Protein AF-A0A822B146-F1 (afdb_monomer_lite)

Foldseek 3Di:
DDDQLDDDDDDDPPPCQVVVLVVVLVQLVVCVVVVHQFRADPNRTPHGRANEFEAEPVVVLVVCVVVVPDAPLQCGQVDCPVVDGNDPDPVSSVVSSVSQQVVRYDYHYPDLVVDDDPVSSVSVLVRVVVSQLNRVQDPVRDTPCNPPVCVVVPSDDDPPDDDDDDD

Structure (mmCIF, N/CA/C/O backbone):
data_AF-A0A822B146-F1
#
_entry.id   AF-A0A822B146-F1
#
loop_
_atom_site.group_PDB
_atom_site.id
_atom_site.type_symbol
_atom_site.label_atom_id
_atom_site.label_alt_id
_atom_site.label_comp_id
_atom_site.label_asym_id
_atom_site.label_entity_id
_atom_site.label_seq_id
_atom_site.pdbx_PDB_ins_code
_atom_site.Cartn_x
_atom_site.Cartn_y
_atom_site.Cartn_z
_atom_site.occupancy
_atom_site.B_iso_or_equiv
_atom_site.auth_seq_id
_atom_site.auth_comp_id
_atom_site.auth_asym_id
_atom_site.auth_atom_id
_atom_site.pdbx_PDB_model_num
ATOM 1 N N . MET A 1 1 ? 9.778 -24.706 -5.297 1.00 32.53 1 MET A N 1
ATOM 2 C CA . MET A 1 1 ? 10.421 -23.502 -4.733 1.00 32.53 1 MET A CA 1
ATOM 3 C C . MET A 1 1 ? 9.304 -22.696 -4.103 1.00 32.53 1 MET A C 1
ATOM 5 O O . MET A 1 1 ? 8.501 -22.131 -4.834 1.00 32.53 1 MET A O 1
ATOM 9 N N . GLN A 1 2 ? 9.165 -22.801 -2.784 1.00 36.53 2 GLN A N 1
ATOM 10 C CA . GLN A 1 2 ? 8.138 -22.111 -2.006 1.00 36.53 2 GLN A CA 1
ATOM 11 C C . GLN A 1 2 ? 8.434 -20.613 -2.113 1.00 36.53 2 GLN A C 1
ATOM 13 O O . GLN A 1 2 ? 9.537 -20.176 -1.791 1.00 36.53 2 GLN A O 1
ATOM 18 N N . LYS A 1 3 ? 7.535 -19.870 -2.756 1.00 46.19 3 LYS A N 1
ATOM 19 C CA . LYS A 1 3 ? 7.697 -18.438 -2.995 1.00 46.19 3 LYS A CA 1
ATOM 20 C C . LYS A 1 3 ? 6.785 -17.765 -1.989 1.00 46.19 3 LYS A C 1
ATOM 22 O O . LYS A 1 3 ? 5.583 -17.721 -2.214 1.00 46.19 3 LYS A O 1
ATOM 27 N N . ASP A 1 4 ? 7.339 -17.333 -0.866 1.00 50.25 4 ASP A N 1
ATOM 28 C CA . ASP A 1 4 ? 6.552 -16.636 0.145 1.00 50.25 4 ASP A CA 1
ATOM 29 C C . ASP A 1 4 ? 6.028 -15.327 -0.467 1.00 50.25 4 ASP A C 1
ATOM 31 O O . ASP A 1 4 ? 6.764 -14.584 -1.124 1.00 50.25 4 ASP A O 1
ATOM 35 N N . PHE A 1 5 ? 4.725 -15.076 -0.333 1.00 67.75 5 PHE A N 1
ATOM 36 C CA . PHE A 1 5 ? 4.043 -13.929 -0.951 1.00 67.75 5 PHE A CA 1
ATOM 37 C C . PHE A 1 5 ? 4.009 -12.697 -0.030 1.00 67.75 5 PHE A C 1
ATOM 39 O O . PHE A 1 5 ? 3.306 -11.731 -0.320 1.00 67.75 5 PHE A O 1
ATOM 46 N N . TRP A 1 6 ? 4.760 -12.719 1.073 1.00 73.25 6 TRP A N 1
ATOM 47 C CA . TRP A 1 6 ? 4.716 -11.718 2.137 1.00 73.25 6 TRP A CA 1
ATOM 48 C C . TRP A 1 6 ? 6.072 -11.580 2.838 1.00 73.25 6 TRP A C 1
ATOM 50 O O . TRP A 1 6 ? 6.852 -12.525 2.922 1.00 73.25 6 TRP A O 1
ATOM 60 N N . LEU A 1 7 ? 6.342 -10.386 3.365 1.00 80.50 7 LEU A N 1
ATOM 61 C CA . LEU A 1 7 ? 7.544 -10.064 4.131 1.00 80.50 7 LEU A CA 1
ATOM 62 C C . LEU A 1 7 ? 7.150 -9.152 5.292 1.00 80.50 7 LEU A C 1
ATOM 64 O O . LEU A 1 7 ? 6.507 -8.126 5.078 1.00 80.50 7 LEU A O 1
ATOM 68 N N . VAL A 1 8 ? 7.573 -9.501 6.507 1.00 82.56 8 VAL A N 1
ATOM 69 C CA . VAL A 1 8 ? 7.398 -8.656 7.694 1.00 82.56 8 VAL A CA 1
ATOM 70 C C . VAL A 1 8 ? 8.750 -8.070 8.086 1.00 82.56 8 VAL A C 1
ATOM 72 O O . VAL A 1 8 ? 9.704 -8.805 8.334 1.00 82.56 8 VAL A O 1
ATOM 75 N N . VAL A 1 9 ? 8.832 -6.740 8.155 1.00 82.00 9 VAL A N 1
ATOM 76 C CA . VAL A 1 9 ? 10.045 -6.018 8.565 1.00 82.00 9 VAL A CA 1
ATOM 77 C C . VAL A 1 9 ? 9.853 -5.469 9.975 1.00 82.00 9 VAL A C 1
ATOM 79 O O . VAL A 1 9 ? 9.099 -4.521 10.191 1.00 82.00 9 VAL A O 1
ATOM 82 N N . LEU A 1 10 ? 10.560 -6.056 10.941 1.00 83.56 10 LEU A N 1
ATOM 83 C CA . LEU A 1 10 ? 10.560 -5.618 12.336 1.00 83.56 10 LEU A CA 1
ATOM 84 C C . LEU A 1 10 ? 11.837 -4.845 12.664 1.00 83.56 10 LEU A C 1
ATOM 86 O O . LEU A 1 10 ? 12.924 -5.160 12.188 1.00 83.56 10 LEU A O 1
ATOM 90 N N . GLY A 1 11 ? 11.712 -3.842 13.526 1.00 80.31 11 GLY A N 1
ATOM 91 C CA . GLY A 1 11 ? 12.852 -3.083 14.023 1.00 80.31 11 GLY A CA 1
ATOM 92 C C . GLY A 1 11 ? 12.433 -2.067 15.075 1.00 80.31 11 GLY A C 1
ATOM 93 O O . GLY A 1 11 ? 11.245 -1.763 15.214 1.00 80.31 11 GLY A O 1
ATOM 94 N N . TYR A 1 12 ? 13.401 -1.516 15.803 1.00 82.50 12 TYR A N 1
ATOM 95 C CA . TYR A 1 12 ? 13.152 -0.500 16.827 1.00 82.50 12 TYR A CA 1
ATOM 96 C C . TYR A 1 12 ? 12.480 0.762 16.249 1.00 82.50 12 TYR A C 1
ATOM 98 O O . TYR A 1 12 ? 12.602 1.042 15.048 1.00 82.50 12 TYR A O 1
ATOM 106 N N . PRO A 1 13 ? 11.753 1.551 17.061 1.00 81.94 13 PRO A N 1
ATOM 107 C CA . PRO A 1 13 ? 11.316 2.884 16.651 1.00 81.94 13 PRO A CA 1
ATOM 108 C C . PRO A 1 13 ? 12.489 3.684 16.062 1.00 81.94 13 PRO A C 1
ATOM 110 O O . PRO A 1 13 ? 13.613 3.574 16.545 1.00 81.94 13 PRO A O 1
ATOM 113 N N . HIS A 1 14 ? 12.239 4.457 15.003 1.00 81.56 14 HIS A N 1
ATOM 114 C CA . HIS A 1 14 ? 13.251 5.265 14.299 1.00 81.56 14 HIS A CA 1
ATOM 115 C C . HIS A 1 14 ? 14.405 4.502 13.614 1.00 81.56 14 HIS A C 1
ATOM 117 O O . HIS A 1 14 ? 15.327 5.134 13.110 1.00 81.56 14 HIS A O 1
ATOM 123 N N . CYS A 1 15 ? 14.355 3.170 13.483 1.00 88.62 15 CYS A N 1
ATOM 124 C CA . CYS A 1 15 ? 15.382 2.411 12.747 1.00 88.62 15 CYS A CA 1
ATOM 125 C C . CYS A 1 15 ? 15.285 2.529 11.209 1.00 88.62 15 CYS A C 1
ATOM 127 O O . CYS A 1 15 ? 15.948 1.787 10.490 1.00 88.62 15 CYS A O 1
ATOM 129 N N . GLY A 1 16 ? 14.425 3.417 10.697 1.00 89.50 16 GLY A N 1
ATOM 130 C CA . GLY A 1 16 ? 14.269 3.664 9.263 1.00 89.50 16 GLY A CA 1
ATOM 131 C C . GLY A 1 16 ? 13.293 2.741 8.524 1.00 89.50 16 GLY A C 1
ATOM 132 O O . GLY A 1 16 ? 13.395 2.657 7.308 1.00 89.50 16 GLY A O 1
ATOM 133 N N . LYS A 1 17 ? 12.336 2.080 9.200 1.00 92.12 17 LYS A N 1
ATOM 134 C CA . LYS A 1 17 ? 11.309 1.230 8.543 1.00 92.12 17 LYS A CA 1
ATOM 135 C C . LYS A 1 17 ? 10.526 1.983 7.463 1.00 92.12 17 LYS A C 1
ATOM 137 O O . LYS A 1 17 ? 10.514 1.554 6.316 1.00 92.12 17 LYS A O 1
ATOM 142 N N . THR A 1 18 ? 9.995 3.157 7.798 1.00 91.00 18 THR A N 1
ATOM 143 C CA . THR A 1 18 ? 9.312 4.040 6.841 1.00 91.00 18 THR A CA 1
ATOM 144 C C . THR A 1 18 ? 10.224 4.464 5.694 1.00 91.00 18 THR A C 1
ATOM 146 O O . THR A 1 18 ? 9.818 4.471 4.533 1.00 91.00 18 THR A O 1
ATOM 149 N N . THR A 1 19 ? 11.491 4.773 5.987 1.00 92.50 19 THR A N 1
ATOM 150 C CA . THR A 1 19 ? 12.485 5.103 4.955 1.00 92.50 19 THR A CA 1
ATOM 151 C C . THR A 1 19 ? 12.719 3.922 4.017 1.00 92.50 19 THR A C 1
ATOM 153 O O . THR A 1 19 ? 12.753 4.106 2.803 1.00 92.50 19 THR A O 1
ATOM 156 N N . TYR A 1 20 ? 12.827 2.710 4.560 1.00 92.50 20 TYR A N 1
ATOM 157 C CA . TYR A 1 20 ? 12.987 1.484 3.789 1.00 92.50 20 TYR A CA 1
ATOM 158 C C . TYR A 1 20 ? 11.756 1.184 2.929 1.00 92.50 20 TYR A C 1
ATOM 160 O O . TYR A 1 20 ? 11.907 0.910 1.743 1.00 92.50 20 TYR A O 1
ATOM 168 N N . ALA A 1 21 ? 10.544 1.308 3.477 1.00 92.25 21 ALA A N 1
ATOM 169 C CA . ALA A 1 21 ? 9.295 1.115 2.739 1.00 92.25 21 ALA A CA 1
ATOM 170 C C . ALA A 1 21 ? 9.186 2.075 1.540 1.00 92.25 21 ALA A C 1
ATOM 172 O O . ALA A 1 21 ? 8.859 1.662 0.423 1.00 92.25 21 ALA A O 1
ATOM 173 N N . ARG A 1 22 ? 9.541 3.350 1.738 1.00 91.88 22 ARG A N 1
ATOM 174 C CA . ARG A 1 22 ? 9.587 4.357 0.665 1.00 91.88 22 ARG A CA 1
ATOM 175 C C . ARG A 1 22 ? 10.661 4.061 -0.370 1.00 91.88 22 ARG A C 1
ATOM 177 O O . ARG A 1 22 ? 10.399 4.153 -1.565 1.00 91.88 22 ARG A O 1
ATOM 184 N N . TRP A 1 23 ? 11.859 3.696 0.076 1.00 94.12 23 TRP A N 1
ATOM 185 C CA . TRP A 1 23 ? 12.939 3.315 -0.825 1.00 94.12 23 TRP A CA 1
ATOM 186 C C . TRP A 1 23 ? 12.557 2.090 -1.665 1.00 94.12 23 TRP A C 1
ATOM 188 O O . TRP A 1 23 ? 12.717 2.117 -2.880 1.00 94.12 23 TRP A O 1
ATOM 198 N N . LEU A 1 24 ? 11.954 1.064 -1.060 1.00 92.69 24 LEU A N 1
ATOM 199 C CA . LEU A 1 24 ? 11.477 -0.122 -1.769 1.00 92.69 24 LEU A CA 1
ATOM 200 C C . LEU A 1 24 ? 10.405 0.235 -2.809 1.00 92.69 24 LEU A C 1
ATOM 202 O O . LEU A 1 24 ? 10.481 -0.210 -3.953 1.00 92.69 24 LEU A O 1
ATOM 206 N N . THR A 1 25 ? 9.451 1.093 -2.434 1.00 92.81 25 THR A N 1
ATOM 207 C CA . THR A 1 25 ? 8.438 1.642 -3.352 1.00 92.81 25 THR A CA 1
ATOM 208 C C . THR A 1 25 ? 9.106 2.324 -4.548 1.00 92.81 25 THR A C 1
ATOM 210 O O . THR A 1 25 ? 8.762 2.049 -5.696 1.00 92.81 25 THR A O 1
ATOM 213 N N . HIS A 1 26 ? 10.109 3.168 -4.292 1.00 93.25 26 HIS A N 1
ATOM 214 C CA . HIS A 1 26 ? 10.869 3.864 -5.327 1.00 93.25 26 HIS A CA 1
ATOM 215 C C . HIS A 1 26 ? 11.622 2.904 -6.260 1.00 93.25 26 HIS A C 1
ATOM 217 O O . HIS A 1 26 ? 11.573 3.082 -7.474 1.00 93.25 26 HIS A O 1
ATOM 223 N N . GLU A 1 27 ? 12.290 1.874 -5.735 1.00 94.25 27 GLU A N 1
ATOM 224 C CA . GLU A 1 27 ? 13.037 0.912 -6.558 1.00 94.25 27 GLU A CA 1
ATOM 225 C C . GLU A 1 27 ? 12.119 0.132 -7.512 1.00 94.25 27 GLU A C 1
ATOM 227 O O . GLU A 1 27 ? 12.447 -0.033 -8.690 1.00 94.25 27 GLU A O 1
ATOM 232 N N . PHE A 1 28 ? 10.940 -0.286 -7.039 1.00 93.81 28 PHE A N 1
ATOM 233 C CA . PHE A 1 28 ? 9.938 -0.937 -7.887 1.00 93.81 28 PHE A CA 1
ATOM 234 C C . PHE A 1 28 ? 9.358 0.028 -8.926 1.00 93.81 28 PHE A C 1
ATOM 236 O O . PHE A 1 28 ? 9.263 -0.328 -10.100 1.00 93.81 28 PHE A O 1
ATOM 243 N N . ALA A 1 29 ? 9.033 1.263 -8.532 1.00 92.88 29 ALA A N 1
ATOM 244 C CA . ALA A 1 29 ? 8.521 2.273 -9.455 1.00 92.88 29 ALA A CA 1
ATOM 245 C C . ALA A 1 29 ? 9.544 2.604 -10.554 1.00 92.88 29 ALA A C 1
ATOM 247 O O . ALA A 1 29 ? 9.200 2.650 -11.735 1.00 92.88 29 ALA A O 1
ATOM 248 N N . ARG A 1 30 ? 10.825 2.750 -10.193 1.00 94.19 30 ARG A N 1
ATOM 249 C CA . ARG A 1 30 ? 11.913 2.976 -11.153 1.00 94.19 30 ARG A CA 1
ATOM 250 C C . ARG A 1 30 ? 12.052 1.809 -12.128 1.00 94.19 30 ARG A C 1
ATOM 252 O O . ARG A 1 30 ? 12.179 2.034 -13.325 1.00 94.19 30 ARG A O 1
ATOM 259 N N . ALA A 1 31 ? 11.965 0.569 -11.646 1.00 94.12 31 ALA A N 1
ATOM 260 C CA . ALA A 1 31 ? 12.030 -0.607 -12.512 1.00 94.12 31 ALA A CA 1
ATOM 261 C C . ALA A 1 31 ? 10.881 -0.661 -13.541 1.00 94.12 31 ALA A C 1
ATOM 263 O O . ALA A 1 31 ? 11.109 -1.094 -14.672 1.00 94.12 31 ALA A O 1
ATOM 264 N N . ILE A 1 32 ? 9.679 -0.191 -13.176 1.00 93.06 32 ILE A N 1
ATOM 265 C CA . ILE A 1 32 ? 8.546 -0.036 -14.107 1.00 93.06 32 ILE A CA 1
ATOM 266 C C . ILE A 1 32 ? 8.875 0.998 -15.183 1.00 93.06 32 ILE A C 1
ATOM 268 O O . ILE A 1 32 ? 8.732 0.706 -16.369 1.00 93.06 32 ILE A O 1
ATOM 272 N N . LEU A 1 33 ? 9.338 2.186 -14.781 1.00 93.62 33 LEU A N 1
ATOM 273 C CA . LEU A 1 33 ? 9.680 3.272 -15.709 1.00 93.62 33 LEU A CA 1
ATOM 274 C C . LEU A 1 33 ? 10.802 2.868 -16.678 1.00 93.62 33 LEU A C 1
ATOM 276 O O . LEU A 1 33 ? 10.755 3.197 -17.862 1.00 93.62 33 LEU A O 1
ATOM 280 N N . ASP A 1 34 ? 11.756 2.070 -16.199 1.00 95.25 34 ASP A N 1
ATOM 281 C CA . ASP A 1 34 ? 12.853 1.511 -16.992 1.00 95.25 34 ASP A CA 1
ATOM 282 C C . ASP A 1 34 ? 12.429 0.312 -17.872 1.00 95.25 34 ASP A C 1
ATOM 284 O O . ASP A 1 34 ? 13.275 -0.293 -18.534 1.00 95.25 34 ASP A O 1
ATOM 288 N N . ASN A 1 35 ? 11.142 -0.066 -17.884 1.00 92.75 35 ASN A N 1
ATOM 289 C CA . ASN A 1 35 ? 10.598 -1.228 -18.602 1.00 92.75 35 ASN A CA 1
ATOM 290 C C . ASN A 1 35 ? 11.335 -2.546 -18.292 1.00 92.75 35 ASN A C 1
ATOM 292 O O . ASN A 1 35 ? 11.541 -3.404 -19.159 1.00 92.75 35 ASN A O 1
ATOM 296 N N . LYS A 1 36 ? 11.761 -2.721 -17.038 1.00 92.31 36 LYS A N 1
ATOM 297 C CA . LYS A 1 36 ? 12.453 -3.932 -16.587 1.00 92.31 36 LYS A CA 1
ATOM 298 C C . LYS A 1 36 ? 11.440 -5.061 -16.389 1.00 92.31 36 LYS A C 1
ATOM 300 O O . LYS A 1 36 ? 10.301 -4.835 -15.995 1.00 92.31 36 LYS A O 1
ATOM 305 N N . LYS A 1 37 ? 11.868 -6.306 -16.618 1.00 89.56 37 LYS A N 1
ATOM 306 C CA . LYS A 1 37 ? 11.058 -7.494 -16.278 1.00 89.56 37 LYS A CA 1
ATOM 307 C C . LYS A 1 37 ? 11.168 -7.862 -14.798 1.00 89.56 37 LYS A C 1
ATOM 309 O O . LYS A 1 37 ? 10.166 -8.221 -14.185 1.00 89.56 37 LYS A O 1
ATOM 314 N N . ASN A 1 38 ? 12.371 -7.726 -14.242 1.00 89.50 38 ASN A N 1
ATOM 315 C CA . ASN A 1 38 ? 12.684 -8.034 -12.850 1.00 89.50 38 ASN A CA 1
ATOM 316 C C . ASN A 1 38 ? 13.280 -6.810 -12.154 1.00 89.50 38 ASN A C 1
ATOM 318 O O . ASN A 1 38 ? 13.956 -5.990 -12.784 1.00 89.50 38 ASN A O 1
ATOM 322 N N . VAL A 1 39 ? 13.058 -6.721 -10.848 1.00 89.38 39 VAL A N 1
ATOM 323 C CA . VAL A 1 39 ? 13.716 -5.749 -9.978 1.00 89.38 39 VAL A CA 1
ATOM 324 C C . VAL A 1 39 ? 15.029 -6.365 -9.497 1.00 89.38 39 VAL A C 1
ATOM 326 O O . VAL A 1 39 ? 15.049 -7.474 -8.968 1.00 89.38 39 VAL A O 1
ATOM 329 N N . VAL A 1 40 ? 16.138 -5.648 -9.684 1.00 89.88 40 VAL A N 1
ATOM 330 C CA . VAL A 1 40 ? 17.464 -6.067 -9.211 1.00 89.88 40 VAL A CA 1
ATOM 331 C C . VAL A 1 40 ? 17.984 -5.014 -8.245 1.00 89.88 40 VAL A C 1
ATOM 333 O O . VAL A 1 40 ? 18.191 -3.866 -8.634 1.00 89.88 40 VAL A O 1
ATOM 336 N N . ILE A 1 41 ? 18.211 -5.414 -6.998 1.00 87.19 41 ILE A N 1
ATOM 337 C CA . ILE A 1 41 ? 18.652 -4.543 -5.907 1.00 87.19 41 ILE A CA 1
ATOM 338 C C . ILE A 1 41 ? 20.036 -5.005 -5.464 1.00 87.19 41 ILE A C 1
ATOM 340 O O . ILE A 1 41 ? 20.207 -6.147 -5.052 1.00 87.19 41 ILE A O 1
ATOM 344 N N . HIS A 1 42 ? 21.042 -4.133 -5.572 1.00 87.44 42 HIS A N 1
ATOM 345 C CA . HIS A 1 42 ? 22.437 -4.445 -5.214 1.00 87.44 42 HIS A CA 1
ATOM 346 C C . HIS A 1 42 ? 22.964 -5.769 -5.814 1.00 87.44 42 HIS A C 1
ATOM 348 O O . HIS A 1 42 ? 23.715 -6.500 -5.175 1.00 87.44 42 HIS A O 1
ATOM 354 N N . GLY A 1 43 ? 22.566 -6.084 -7.053 1.00 87.19 43 GLY A N 1
ATOM 355 C CA . GLY A 1 43 ? 22.969 -7.310 -7.756 1.00 87.19 43 GLY A CA 1
ATOM 356 C C . GLY A 1 43 ? 22.133 -8.553 -7.428 1.00 87.19 43 GLY A C 1
ATOM 357 O O . GLY A 1 43 ? 22.376 -9.604 -8.014 1.00 87.19 43 GLY A O 1
ATOM 358 N N . VAL A 1 44 ? 21.136 -8.439 -6.548 1.00 87.56 44 VAL A N 1
ATOM 359 C CA . VAL A 1 44 ? 20.206 -9.519 -6.195 1.00 87.56 44 VAL A CA 1
ATOM 360 C C . VAL A 1 44 ? 18.897 -9.343 -6.963 1.00 87.56 44 VAL A C 1
ATOM 362 O O . VAL A 1 44 ? 18.280 -8.280 -6.896 1.00 87.56 44 VAL A O 1
ATOM 365 N N . ASP A 1 45 ? 18.466 -10.375 -7.692 1.00 87.62 45 ASP A N 1
ATOM 366 C CA . ASP A 1 45 ? 17.141 -10.422 -8.323 1.00 87.62 45 ASP A CA 1
ATOM 367 C C . ASP A 1 45 ? 16.074 -10.655 -7.244 1.00 87.62 45 ASP A C 1
ATOM 369 O O . ASP A 1 45 ? 16.041 -11.714 -6.613 1.00 87.62 45 ASP A O 1
ATOM 373 N N . VAL A 1 46 ? 15.223 -9.653 -7.015 1.00 84.81 46 VAL A N 1
ATOM 374 C CA . VAL A 1 46 ? 14.141 -9.715 -6.017 1.00 84.81 46 VAL A CA 1
ATOM 375 C C . VAL A 1 46 ? 12.802 -10.139 -6.632 1.00 84.81 46 VAL A C 1
ATOM 377 O O . VAL A 1 46 ? 11.789 -10.211 -5.938 1.00 84.81 46 VAL A O 1
ATOM 380 N N . GLY A 1 47 ? 12.790 -10.473 -7.925 1.00 84.50 47 GLY A N 1
ATOM 381 C CA . GLY A 1 47 ? 11.649 -11.023 -8.643 1.00 84.50 47 GLY A CA 1
ATOM 382 C C . GLY A 1 47 ? 11.034 -10.074 -9.668 1.00 84.50 47 GLY A C 1
ATOM 383 O O . GLY A 1 47 ? 11.585 -9.031 -10.022 1.00 84.50 47 GLY A O 1
ATOM 384 N N . TYR A 1 48 ? 9.865 -10.471 -10.174 1.00 88.44 48 TYR A N 1
ATOM 385 C CA . TYR A 1 48 ? 9.140 -9.726 -11.200 1.00 88.44 48 TYR A CA 1
ATOM 386 C C . TYR A 1 48 ? 8.730 -8.338 -10.719 1.00 88.44 48 TYR A C 1
ATOM 388 O O . TYR A 1 48 ? 8.317 -8.155 -9.571 1.00 88.44 48 TYR A O 1
ATOM 396 N N . VAL A 1 49 ? 8.782 -7.379 -11.640 1.00 90.12 49 VAL A N 1
ATOM 397 C CA . VAL A 1 49 ? 8.267 -6.033 -11.406 1.00 90.12 49 VAL A CA 1
ATOM 398 C C . VAL A 1 49 ? 6.761 -6.090 -11.132 1.00 90.12 49 VAL A C 1
ATOM 400 O O . VAL A 1 49 ? 5.996 -6.700 -11.880 1.00 90.12 49 VAL A O 1
ATOM 403 N N . ARG A 1 50 ? 6.347 -5.435 -10.048 1.00 91.12 50 ARG A N 1
ATOM 404 C CA . ARG A 1 50 ? 4.955 -5.254 -9.618 1.00 91.12 50 ARG A CA 1
ATOM 405 C C . ARG A 1 50 ? 4.716 -3.777 -9.331 1.00 91.12 50 ARG A C 1
ATOM 407 O O . ARG A 1 50 ? 5.643 -3.097 -8.900 1.00 91.12 50 ARG A O 1
ATOM 414 N N . VAL A 1 51 ? 3.495 -3.291 -9.537 1.00 91.94 51 VAL A N 1
ATOM 415 C CA . VAL A 1 51 ? 3.118 -1.908 -9.205 1.00 91.94 51 VAL A CA 1
ATOM 416 C C . VAL A 1 51 ? 3.160 -1.737 -7.685 1.00 91.94 51 VAL A C 1
ATOM 418 O O . VAL A 1 51 ? 2.383 -2.404 -7.001 1.00 91.94 51 VAL A O 1
ATOM 421 N N . PRO A 1 52 ? 4.068 -0.914 -7.130 1.00 92.12 52 PRO A N 1
ATOM 422 C CA . PRO A 1 52 ? 4.167 -0.758 -5.689 1.00 92.12 52 PRO A CA 1
ATOM 423 C C . PRO A 1 52 ? 3.067 0.181 -5.180 1.00 92.12 52 PRO A C 1
ATOM 425 O O . PRO A 1 52 ? 2.868 1.266 -5.722 1.00 92.12 52 PRO A O 1
ATOM 428 N N . ILE A 1 53 ? 2.368 -0.233 -4.125 1.00 91.31 53 ILE A N 1
ATOM 429 C CA . ILE A 1 53 ? 1.327 0.550 -3.457 1.00 91.31 53 ILE A CA 1
ATOM 430 C C . ILE A 1 53 ? 1.690 0.637 -1.975 1.00 91.31 53 ILE A C 1
ATOM 432 O O . ILE A 1 53 ? 1.662 -0.368 -1.262 1.00 91.31 53 ILE A O 1
ATOM 436 N N . LEU A 1 54 ? 2.059 1.838 -1.526 1.00 91.50 54 LEU A N 1
ATOM 437 C CA . LEU A 1 54 ? 2.445 2.109 -0.143 1.00 91.50 54 LEU A CA 1
ATOM 438 C C . LEU A 1 54 ? 1.238 2.599 0.666 1.00 91.50 54 LEU A C 1
ATOM 440 O O . LEU A 1 54 ? 0.716 3.689 0.441 1.00 91.50 54 LEU A O 1
ATOM 444 N N . ILE A 1 55 ? 0.830 1.801 1.646 1.00 91.62 55 ILE A N 1
ATOM 445 C CA . ILE A 1 55 ? -0.252 2.082 2.585 1.00 91.62 55 ILE A CA 1
ATOM 446 C C . ILE A 1 55 ? 0.364 2.583 3.893 1.00 91.62 55 ILE A C 1
ATOM 448 O O . ILE A 1 55 ? 1.044 1.834 4.593 1.00 91.62 55 ILE A O 1
ATOM 452 N N . CYS A 1 56 ? 0.088 3.839 4.243 1.00 90.88 56 CYS A N 1
ATOM 453 C CA . CYS A 1 56 ? 0.327 4.350 5.589 1.00 90.88 56 CYS A CA 1
ATOM 454 C C . CYS A 1 56 ? -0.838 3.967 6.492 1.00 90.88 56 CYS A C 1
ATOM 456 O O . CYS A 1 56 ? -1.975 4.362 6.222 1.00 90.88 56 CYS A O 1
ATOM 458 N N . VAL A 1 57 ? -0.563 3.245 7.575 1.00 90.94 57 VAL A N 1
ATOM 459 C CA . VAL A 1 57 ? -1.600 2.853 8.535 1.00 90.94 57 VAL A CA 1
ATOM 460 C C . VAL A 1 57 ? -2.240 4.073 9.198 1.00 90.94 57 VAL A C 1
ATOM 462 O O . VAL A 1 57 ? -3.453 4.078 9.363 1.00 90.94 57 VAL A O 1
ATOM 465 N N . GLY A 1 58 ? -1.476 5.131 9.489 1.00 89.44 58 GLY A N 1
ATOM 466 C CA . GLY A 1 58 ? -2.023 6.372 10.051 1.00 89.44 58 GLY A CA 1
ATOM 467 C C . GLY A 1 58 ? -3.101 7.002 9.158 1.00 89.44 58 GLY A C 1
ATOM 468 O O . GLY A 1 58 ? -4.231 7.205 9.602 1.00 89.44 58 GLY A O 1
ATOM 469 N N . GLU A 1 59 ? -2.804 7.231 7.873 1.00 89.62 59 GLU A N 1
ATOM 470 C CA . GLU A 1 59 ? -3.796 7.779 6.928 1.00 89.62 59 GLU A CA 1
ATOM 471 C C . GLU A 1 59 ? -4.988 6.831 6.736 1.00 89.62 59 GLU A C 1
ATOM 473 O O . GLU A 1 59 ? -6.140 7.266 6.741 1.00 89.62 59 GLU A O 1
ATOM 478 N N . PHE A 1 60 ? -4.720 5.526 6.630 1.00 92.06 60 PHE A N 1
ATOM 479 C CA . PHE A 1 60 ? -5.769 4.520 6.510 1.00 92.06 60 PHE A CA 1
ATOM 480 C C . PHE A 1 60 ? -6.721 4.550 7.709 1.00 92.06 60 PHE A C 1
ATOM 482 O O . PHE A 1 60 ? -7.934 4.499 7.524 1.00 92.06 60 PHE A O 1
ATOM 489 N N . THR A 1 61 ? -6.202 4.681 8.932 1.00 92.12 61 THR A N 1
ATOM 490 C CA . THR A 1 61 ? -7.045 4.756 10.129 1.00 92.12 61 THR A CA 1
ATOM 491 C C . THR A 1 61 ? -7.927 5.998 10.159 1.00 92.12 61 THR A C 1
ATOM 493 O O . THR A 1 61 ? -9.092 5.896 10.540 1.00 92.12 61 THR A O 1
ATOM 496 N N . GLU A 1 62 ? -7.425 7.153 9.715 1.00 90.75 62 GLU A N 1
ATOM 497 C CA . GLU A 1 62 ? -8.234 8.372 9.613 1.00 90.75 62 GLU A CA 1
ATOM 498 C C . GLU A 1 62 ? -9.335 8.240 8.557 1.00 90.75 62 GLU A C 1
ATOM 500 O O . GLU A 1 62 ? -10.485 8.613 8.800 1.00 90.75 62 GLU A O 1
ATOM 505 N N . TRP A 1 63 ? -9.020 7.637 7.410 1.00 91.75 63 TRP A N 1
ATOM 506 C CA . TRP A 1 63 ? -10.014 7.332 6.386 1.00 91.75 63 TRP A CA 1
ATOM 507 C C . TRP A 1 63 ? -11.059 6.320 6.879 1.00 91.75 63 TRP A C 1
ATOM 509 O O . TRP A 1 63 ? -12.255 6.498 6.638 1.00 91.75 63 TRP A O 1
ATOM 519 N N . LEU A 1 64 ? -10.637 5.293 7.622 1.00 92.56 64 LEU A N 1
ATOM 520 C CA . LEU A 1 64 ? -11.509 4.245 8.153 1.00 92.56 64 LEU A CA 1
ATOM 521 C C . LEU A 1 64 ? -12.501 4.790 9.189 1.00 92.56 64 LEU A C 1
ATOM 523 O O . LEU A 1 64 ? -13.655 4.371 9.195 1.00 92.56 64 LEU A O 1
ATOM 527 N N . LYS A 1 65 ? -12.105 5.776 10.009 1.00 91.25 65 LYS A N 1
ATOM 528 C CA . LYS A 1 65 ? -13.023 6.472 10.935 1.00 91.25 65 LYS A CA 1
ATOM 529 C C . LYS A 1 65 ? -14.221 7.093 10.207 1.00 91.25 65 LYS A C 1
ATOM 531 O O . LYS A 1 65 ? -15.316 7.139 10.760 1.00 91.25 65 LYS A O 1
ATOM 536 N N . GLN A 1 66 ? -14.024 7.553 8.972 1.00 92.38 66 GLN A N 1
ATOM 537 C CA . GLN A 1 66 ? -15.081 8.123 8.128 1.00 92.38 66 GLN A CA 1
ATOM 538 C C . GLN A 1 66 ? -15.818 7.055 7.302 1.00 92.38 66 GLN A C 1
ATOM 540 O O . GLN A 1 66 ? -16.925 7.300 6.829 1.00 92.38 66 GLN A O 1
ATOM 545 N N . ASN A 1 67 ? -15.224 5.869 7.150 1.00 92.81 67 ASN A N 1
ATOM 546 C CA . ASN A 1 67 ? -15.693 4.785 6.290 1.00 92.81 67 ASN A CA 1
ATOM 547 C C . ASN A 1 67 ? -15.687 3.426 7.028 1.00 92.81 67 ASN A C 1
ATOM 549 O O . ASN A 1 67 ? -15.045 2.480 6.570 1.00 92.81 67 ASN A O 1
ATOM 553 N N . PRO A 1 68 ? -16.403 3.284 8.159 1.00 90.81 68 PRO A N 1
ATOM 554 C CA . PRO A 1 68 ? -16.210 2.173 9.100 1.00 90.81 68 PRO A CA 1
ATOM 555 C C . PRO A 1 68 ? -16.587 0.788 8.555 1.00 90.81 68 PRO A C 1
ATOM 557 O O . PRO A 1 68 ? -16.218 -0.224 9.143 1.00 90.81 68 PRO A O 1
ATOM 560 N N . THR A 1 69 ? -17.336 0.717 7.451 1.00 91.50 69 THR A N 1
ATOM 561 C CA . THR A 1 69 ? -17.757 -0.548 6.825 1.00 91.50 69 THR A CA 1
ATOM 562 C C . THR A 1 69 ? -16.864 -0.980 5.662 1.00 91.50 69 THR A C 1
ATOM 564 O O . THR A 1 69 ? -17.097 -2.042 5.085 1.00 91.50 69 THR A O 1
ATOM 567 N N . MET A 1 70 ? -15.886 -0.159 5.272 1.00 92.75 70 MET A N 1
ATOM 568 C CA . MET A 1 70 ? -15.050 -0.419 4.101 1.00 92.75 70 MET A CA 1
ATOM 569 C C . MET A 1 70 ? -13.892 -1.375 4.406 1.00 92.75 70 MET A C 1
ATOM 571 O O . MET A 1 70 ? -13.471 -1.531 5.552 1.00 92.75 70 MET A O 1
ATOM 575 N N . GLN A 1 71 ? -13.374 -2.028 3.363 1.00 92.88 71 GLN A N 1
ATOM 576 C CA . GLN A 1 71 ? -12.226 -2.931 3.452 1.00 92.88 71 GLN A CA 1
ATOM 577 C C . GLN A 1 71 ? -10.917 -2.217 3.074 1.00 92.88 71 GLN A C 1
ATOM 579 O O . GLN A 1 71 ? -10.924 -1.141 2.478 1.00 92.88 71 GLN A O 1
ATOM 584 N N . LEU A 1 72 ? -9.765 -2.841 3.355 1.00 92.00 72 LEU A N 1
ATOM 585 C CA . LEU A 1 72 ? -8.454 -2.282 2.984 1.00 92.00 72 LEU A CA 1
ATOM 586 C C . LEU A 1 72 ? -8.315 -2.062 1.464 1.00 92.00 72 LEU A C 1
ATOM 588 O O . LEU A 1 72 ? -7.724 -1.076 1.033 1.00 92.00 72 LEU A O 1
ATOM 592 N N . ILE A 1 73 ? -8.893 -2.951 0.647 1.00 91.56 73 ILE A N 1
ATOM 593 C CA . ILE A 1 73 ? -8.887 -2.832 -0.822 1.00 91.56 73 ILE A CA 1
ATOM 594 C C . ILE A 1 73 ? -9.630 -1.574 -1.309 1.00 91.56 73 ILE A C 1
ATOM 596 O O . ILE A 1 73 ? -9.310 -1.034 -2.366 1.00 91.56 73 ILE A O 1
ATOM 600 N N . ASP A 1 74 ? -10.609 -1.087 -0.544 1.00 91.31 74 ASP A N 1
ATOM 601 C CA . ASP A 1 74 ? -11.388 0.108 -0.881 1.00 91.31 74 ASP A CA 1
ATOM 602 C C . ASP A 1 74 ? -10.626 1.400 -0.587 1.00 91.31 74 ASP A C 1
ATOM 604 O O . ASP A 1 74 ? -10.936 2.435 -1.167 1.00 91.31 74 ASP A O 1
ATOM 608 N N . TYR A 1 75 ? -9.604 1.333 0.267 1.00 91.06 75 TYR A N 1
ATOM 609 C CA . TYR A 1 75 ? -8.722 2.460 0.545 1.00 91.06 75 TYR A CA 1
ATOM 610 C C . TYR A 1 75 ? -7.705 2.716 -0.580 1.00 91.06 75 TYR A C 1
ATOM 612 O O . TYR A 1 75 ? -7.184 3.827 -0.703 1.00 91.06 75 TYR A O 1
ATOM 620 N N . LEU A 1 76 ? -7.400 1.714 -1.413 1.00 89.06 76 LEU A N 1
ATOM 621 C CA . LEU A 1 76 ? -6.357 1.845 -2.433 1.00 89.06 76 LEU A CA 1
ATOM 622 C C . LEU A 1 76 ? -6.660 3.000 -3.385 1.00 89.06 76 LEU A C 1
ATOM 624 O O . LEU A 1 76 ? -7.723 3.041 -3.987 1.00 89.06 76 LEU A O 1
ATOM 628 N N . GLY A 1 77 ? -5.710 3.920 -3.541 1.00 82.31 77 GLY A N 1
ATOM 629 C CA . GLY A 1 77 ? -5.866 5.116 -4.379 1.00 82.31 77 GLY A CA 1
ATOM 630 C C . GLY A 1 77 ? -6.220 6.393 -3.609 1.00 82.31 77 GLY A C 1
ATOM 631 O O . GLY A 1 77 ? -6.015 7.483 -4.139 1.00 82.31 77 GLY A O 1
ATOM 632 N N . HIS A 1 78 ? -6.659 6.280 -2.349 1.00 82.88 78 HIS A N 1
ATOM 633 C CA . HIS A 1 78 ? -6.950 7.424 -1.470 1.00 82.88 78 HIS A CA 1
ATOM 634 C C . HIS A 1 78 ? -5.719 7.977 -0.729 1.00 82.88 78 HIS A C 1
ATOM 636 O O . HIS A 1 78 ? -5.852 8.903 0.065 1.00 82.88 78 HIS A O 1
ATOM 642 N N . HIS A 1 79 ? -4.529 7.429 -0.986 1.00 80.38 79 HIS A N 1
ATOM 643 C CA . HIS A 1 79 ? -3.268 7.831 -0.354 1.00 80.38 79 HIS A CA 1
ATOM 644 C C . HIS A 1 79 ? -2.972 9.312 -0.573 1.00 80.38 79 HIS A C 1
ATOM 646 O O . HIS A 1 79 ? -2.920 9.747 -1.717 1.00 80.38 79 HIS A O 1
ATOM 652 N N . THR A 1 80 ? -2.682 10.065 0.486 1.00 71.38 80 THR A N 1
ATOM 653 C CA . THR A 1 80 ? -2.372 11.504 0.376 1.00 71.38 80 THR A CA 1
ATOM 654 C C . THR A 1 80 ? -0.912 11.840 0.655 1.00 71.38 80 THR A C 1
ATOM 656 O O . THR A 1 80 ? -0.500 12.989 0.495 1.00 71.38 80 THR A O 1
ATOM 659 N N . TRP A 1 81 ? -0.089 10.846 1.000 1.00 68.94 81 TRP A N 1
ATOM 660 C CA . TRP A 1 81 ? 1.282 11.082 1.460 1.00 68.94 81 TRP A CA 1
ATOM 661 C C . TRP A 1 81 ? 2.230 11.708 0.413 1.00 68.94 81 TRP A C 1
ATOM 663 O O . TRP A 1 81 ? 3.305 12.197 0.758 1.00 68.94 81 TRP A O 1
ATOM 673 N N . LEU A 1 82 ? 1.865 11.733 -0.871 1.00 63.19 82 LEU A N 1
ATOM 674 C CA . LEU A 1 82 ? 2.643 12.412 -1.919 1.00 63.19 82 LEU A CA 1
ATOM 675 C C . LEU A 1 82 ? 2.065 13.784 -2.310 1.00 63.19 82 LEU A C 1
ATOM 677 O O . LEU A 1 82 ? 2.420 14.307 -3.360 1.00 63.19 82 LEU A O 1
ATOM 681 N N . ASN A 1 83 ? 1.207 14.377 -1.470 1.00 64.50 83 ASN A N 1
ATOM 682 C CA . ASN A 1 83 ? 0.442 15.615 -1.709 1.00 64.50 83 ASN A CA 1
ATOM 683 C C . ASN A 1 83 ? -0.604 15.539 -2.833 1.00 64.50 83 ASN A C 1
ATOM 685 O O . ASN A 1 83 ? -1.397 16.466 -2.981 1.00 64.50 83 ASN A O 1
ATOM 689 N N . GLU A 1 84 ? -0.651 14.437 -3.579 1.00 64.25 84 GLU A N 1
ATOM 690 C CA . GLU A 1 84 ? -1.691 14.133 -4.555 1.00 64.25 84 GLU A CA 1
ATOM 691 C C . GLU A 1 84 ? -2.180 12.693 -4.356 1.00 64.25 84 GLU A C 1
ATOM 693 O O . GLU A 1 84 ? -1.369 11.806 -4.053 1.00 64.25 84 GLU A O 1
ATOM 698 N N . PRO A 1 85 ? -3.493 12.443 -4.514 1.00 67.56 85 PRO A N 1
ATOM 699 C CA . PRO A 1 85 ? -4.013 11.090 -4.533 1.00 67.56 85 PRO A CA 1
ATOM 700 C C . PRO A 1 85 ? -3.419 10.312 -5.705 1.00 67.56 85 PRO A C 1
ATOM 702 O O . PRO A 1 85 ? -3.268 10.834 -6.808 1.00 67.56 85 PRO A O 1
ATOM 705 N N . TYR A 1 86 ? -3.119 9.033 -5.475 1.00 68.94 86 TYR A N 1
ATOM 706 C CA . TYR A 1 86 ? -2.623 8.133 -6.527 1.00 68.94 86 TYR A CA 1
ATOM 707 C C . TYR A 1 86 ? -3.621 8.023 -7.685 1.00 68.94 86 TYR A C 1
ATOM 709 O O . TYR A 1 86 ? -3.238 7.783 -8.829 1.00 68.94 86 TYR A O 1
ATOM 717 N N . CYS A 1 87 ? -4.907 8.178 -7.370 1.00 71.81 87 CYS A N 1
ATOM 718 C CA . CYS A 1 87 ? -6.012 8.079 -8.301 1.00 71.81 87 CYS A CA 1
ATOM 719 C C . CYS A 1 87 ? -6.812 9.378 -8.300 1.00 71.81 87 CYS A C 1
ATOM 721 O O . CYS A 1 87 ? -7.245 9.863 -7.257 1.00 71.81 87 CYS A O 1
ATOM 723 N N . SER A 1 88 ? -7.046 9.923 -9.490 1.00 69.62 88 SER A N 1
ATOM 724 C CA . SER A 1 88 ? -7.795 11.174 -9.666 1.00 69.62 88 SER A CA 1
ATOM 725 C C . SER A 1 88 ? -9.273 10.932 -9.979 1.00 69.62 88 SER A C 1
ATOM 727 O O . SER A 1 88 ? -10.107 11.824 -9.836 1.00 69.62 88 SER A O 1
ATOM 729 N N . ASN A 1 89 ? -9.609 9.722 -10.434 1.00 75.19 89 ASN A N 1
ATOM 730 C CA . ASN A 1 89 ? -10.936 9.368 -10.918 1.00 75.19 89 ASN A CA 1
ATOM 731 C C . ASN A 1 89 ? -11.268 7.894 -10.623 1.00 75.19 89 ASN A C 1
ATOM 733 O O . ASN A 1 89 ? -10.373 7.075 -10.433 1.00 75.19 89 ASN A O 1
ATOM 737 N N . ALA A 1 90 ? -12.559 7.543 -10.655 1.00 74.12 90 ALA A N 1
ATOM 738 C CA . ALA A 1 90 ? -13.075 6.195 -10.373 1.00 74.12 90 ALA A CA 1
ATOM 739 C C . ALA A 1 90 ? -12.453 5.065 -11.224 1.00 74.12 90 ALA A C 1
ATOM 741 O O . ALA A 1 90 ? -12.379 3.923 -10.771 1.00 74.12 90 ALA A O 1
ATOM 742 N N . LYS A 1 91 ? -12.004 5.361 -12.450 1.00 77.94 91 LYS A N 1
ATOM 743 C CA . LYS A 1 91 ? -11.378 4.372 -13.338 1.00 77.94 91 LYS A CA 1
ATOM 744 C C . LYS A 1 91 ? -9.991 3.974 -12.830 1.00 77.94 91 LYS A C 1
ATOM 746 O O . LYS A 1 91 ? -9.664 2.790 -12.860 1.00 77.94 91 LYS A O 1
ATOM 751 N N . ASP A 1 92 ? -9.221 4.934 -12.324 1.00 80.06 92 ASP A N 1
ATOM 752 C CA . ASP A 1 92 ? -7.896 4.688 -11.745 1.00 80.06 92 ASP A CA 1
ATOM 753 C C . ASP A 1 92 ? -8.004 3.746 -10.524 1.00 80.06 92 ASP A C 1
ATOM 755 O O . ASP A 1 92 ? -7.231 2.795 -10.403 1.00 80.06 92 ASP A O 1
ATOM 759 N N . PHE A 1 93 ? -9.029 3.933 -9.678 1.00 82.00 93 PHE A N 1
ATOM 760 C CA . PHE A 1 93 ? -9.313 3.044 -8.540 1.00 82.00 93 PHE A CA 1
ATOM 761 C C . PHE A 1 93 ? -9.608 1.604 -8.982 1.00 82.00 93 PHE A C 1
ATOM 763 O O . PHE A 1 93 ? -9.066 0.655 -8.417 1.00 82.00 93 PHE A O 1
ATOM 770 N N . GLY A 1 94 ? -10.447 1.429 -10.011 1.00 85.38 94 GLY A N 1
ATOM 771 C CA . GLY A 1 94 ? -10.758 0.105 -10.561 1.00 85.38 94 GLY A CA 1
ATOM 772 C C . GLY A 1 94 ? -9.515 -0.617 -11.087 1.00 85.38 94 GLY A C 1
ATOM 773 O O . GLY A 1 94 ? -9.344 -1.809 -10.843 1.00 85.38 94 GLY A O 1
ATOM 774 N N . MET A 1 95 ? -8.608 0.122 -11.731 1.00 88.25 95 MET A N 1
ATOM 775 C CA . MET A 1 95 ? -7.344 -0.419 -12.229 1.00 88.25 95 MET A CA 1
ATOM 776 C C . MET A 1 95 ? -6.418 -0.877 -11.093 1.00 88.25 95 MET A C 1
ATOM 778 O O . MET A 1 95 ? -5.789 -1.927 -11.215 1.00 88.25 95 MET A O 1
ATOM 782 N N . LEU A 1 96 ? -6.332 -0.137 -9.980 1.00 89.19 96 LEU A N 1
ATOM 783 C CA . LEU A 1 96 ? -5.542 -0.577 -8.823 1.00 89.19 96 LEU A CA 1
ATOM 784 C C . LEU A 1 96 ? -6.067 -1.891 -8.243 1.00 89.19 96 LEU A C 1
ATOM 786 O O . LEU A 1 96 ? -5.269 -2.787 -7.974 1.00 89.19 96 LEU A O 1
ATOM 790 N N . LYS A 1 97 ? -7.389 -2.031 -8.100 1.00 89.62 97 LYS A N 1
ATOM 791 C CA . LYS A 1 97 ? -8.005 -3.281 -7.629 1.00 89.62 97 LYS A CA 1
ATOM 792 C C . LYS A 1 97 ? -7.672 -4.447 -8.559 1.00 89.62 97 LYS A C 1
ATOM 794 O O . LYS A 1 97 ? -7.171 -5.468 -8.101 1.00 89.62 97 LYS A O 1
ATOM 799 N N . GLU A 1 98 ? -7.804 -4.245 -9.869 1.00 89.50 98 GLU A N 1
ATOM 800 C CA . GLU A 1 98 ? -7.459 -5.260 -10.868 1.00 89.50 98 GLU A CA 1
ATOM 801 C C . GLU A 1 98 ? -5.980 -5.686 -10.787 1.00 89.50 98 GLU A C 1
ATOM 803 O O . GLU A 1 98 ? -5.660 -6.868 -10.926 1.00 89.50 98 GLU A O 1
ATOM 808 N N . LEU A 1 99 ? -5.061 -4.748 -10.528 1.00 90.00 99 LEU A N 1
ATOM 809 C CA . LEU A 1 99 ? -3.644 -5.066 -10.336 1.00 90.00 99 LEU A CA 1
ATOM 810 C C . LEU A 1 99 ? -3.408 -5.945 -9.102 1.00 90.00 99 LEU A C 1
ATOM 812 O O . LEU A 1 99 ? -2.546 -6.827 -9.153 1.00 90.00 99 LEU A O 1
ATOM 816 N N . VAL A 1 100 ? -4.149 -5.718 -8.016 1.00 90.25 100 VAL A N 1
ATOM 817 C CA . VAL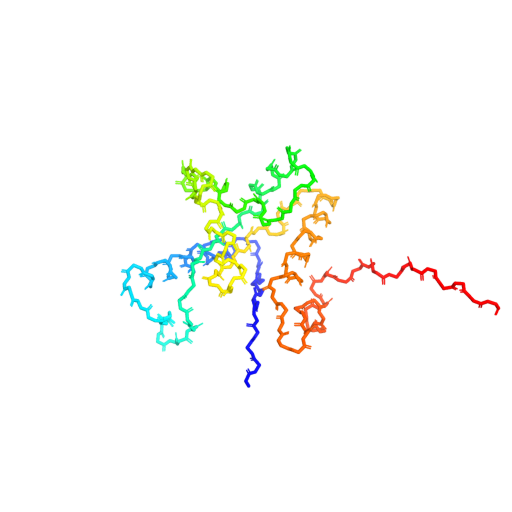 A 1 100 ? -4.083 -6.555 -6.811 1.00 90.25 100 VAL A CA 1
ATOM 818 C C . VAL A 1 100 ? -4.639 -7.946 -7.095 1.00 90.25 100 VAL A C 1
ATOM 820 O O . VAL A 1 100 ? -3.926 -8.923 -6.872 1.00 90.25 100 VAL A O 1
ATOM 823 N N . ASP A 1 101 ? -5.840 -8.035 -7.667 1.00 86.69 101 ASP A N 1
ATOM 824 C CA . ASP A 1 101 ? -6.533 -9.301 -7.943 1.00 86.69 101 ASP A CA 1
ATOM 825 C C . ASP A 1 101 ? -5.720 -10.234 -8.853 1.00 86.69 101 ASP A C 1
ATOM 827 O O . ASP A 1 101 ? -5.740 -11.455 -8.704 1.00 86.69 101 ASP A O 1
ATOM 831 N N . HIS A 1 102 ? -4.944 -9.666 -9.779 1.00 85.19 102 HIS A N 1
ATOM 832 C CA . HIS A 1 102 ? -4.085 -10.429 -10.689 1.00 85.19 102 HIS A CA 1
ATOM 833 C C . HIS A 1 102 ? -2.654 -10.643 -10.168 1.00 85.19 102 HIS A C 1
ATOM 835 O O . HIS A 1 102 ? -1.784 -11.077 -10.930 1.00 85.19 102 HIS A O 1
ATOM 841 N N . GLY A 1 103 ? -2.362 -10.301 -8.908 1.00 85.62 103 GLY A N 1
ATOM 842 C CA . GLY A 1 103 ? -1.033 -10.467 -8.308 1.00 85.62 103 GLY A CA 1
ATOM 843 C C . GLY A 1 103 ? 0.063 -9.613 -8.965 1.00 85.62 103 GLY A C 1
ATOM 844 O O . GLY A 1 103 ? 1.249 -9.963 -8.920 1.00 85.62 103 GLY A O 1
ATOM 845 N N . ARG A 1 104 ? -0.326 -8.504 -9.609 1.00 89.06 104 ARG A N 1
ATOM 846 C CA . ARG A 1 104 ? 0.564 -7.549 -10.294 1.00 89.06 104 ARG A CA 1
ATOM 847 C C . ARG A 1 104 ? 0.920 -6.338 -9.433 1.00 89.06 104 ARG A C 1
ATOM 849 O O . ARG A 1 104 ? 1.704 -5.500 -9.877 1.00 89.06 104 ARG A O 1
ATOM 856 N N . ALA A 1 105 ? 0.383 -6.256 -8.220 1.00 91.19 105 ALA A N 1
ATOM 857 C CA . ALA A 1 105 ? 0.714 -5.233 -7.239 1.00 91.19 105 ALA A CA 1
ATOM 858 C C . ALA A 1 105 ? 1.658 -5.767 -6.148 1.00 91.19 105 ALA A C 1
ATOM 860 O O . ALA A 1 105 ? 1.602 -6.935 -5.762 1.00 91.19 105 ALA A O 1
ATOM 861 N N . LEU A 1 106 ? 2.531 -4.895 -5.647 1.00 91.31 106 LEU A N 1
ATOM 862 C CA . LEU A 1 106 ? 3.281 -5.086 -4.409 1.00 91.31 106 LEU A CA 1
ATOM 863 C C . LEU A 1 106 ? 2.661 -4.167 -3.356 1.00 91.31 106 LEU A C 1
ATOM 865 O O . LEU A 1 106 ? 2.811 -2.951 -3.439 1.00 91.31 106 LEU A O 1
ATOM 869 N N . ILE A 1 107 ? 1.974 -4.750 -2.377 1.00 92.06 107 ILE A N 1
ATOM 870 C CA . ILE A 1 107 ? 1.372 -3.999 -1.274 1.00 92.06 107 ILE A CA 1
ATOM 871 C C . ILE A 1 107 ? 2.391 -3.858 -0.149 1.00 92.06 107 ILE A C 1
ATOM 873 O O . ILE A 1 107 ? 2.917 -4.854 0.345 1.00 92.06 107 ILE A O 1
ATOM 877 N N . ILE A 1 108 ? 2.669 -2.621 0.250 1.00 92.31 108 ILE A N 1
ATOM 878 C CA . ILE A 1 108 ? 3.597 -2.290 1.331 1.00 92.31 108 ILE A CA 1
ATOM 879 C C . ILE A 1 108 ? 2.787 -1.584 2.413 1.00 92.31 108 ILE A C 1
ATOM 881 O O . ILE A 1 108 ? 2.241 -0.516 2.164 1.00 92.31 108 ILE A O 1
ATOM 885 N N . ILE A 1 109 ? 2.699 -2.176 3.601 1.00 92.06 109 ILE A N 1
ATOM 886 C CA . ILE A 1 109 ? 1.963 -1.613 4.740 1.00 92.06 109 ILE A CA 1
ATOM 887 C C . ILE A 1 109 ? 2.987 -1.095 5.7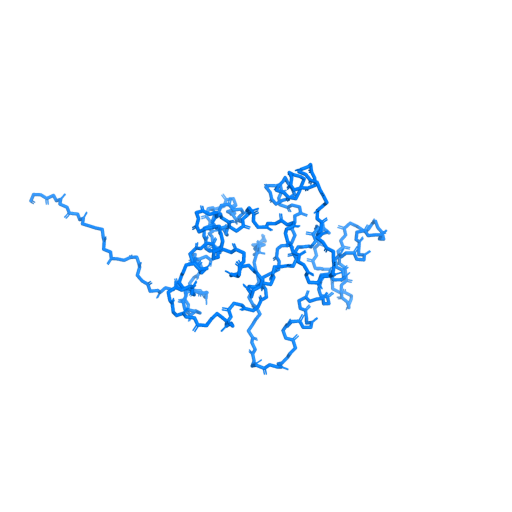49 1.00 92.06 109 ILE A C 1
ATOM 889 O O . ILE A 1 109 ? 3.786 -1.875 6.266 1.00 92.06 109 ILE A O 1
ATOM 893 N N . ASP A 1 110 ? 2.972 0.208 6.022 1.00 91.12 110 ASP A N 1
ATOM 894 C CA . ASP A 1 110 ? 3.888 0.866 6.958 1.00 91.12 110 ASP A CA 1
ATOM 895 C C . ASP A 1 110 ? 3.132 1.464 8.153 1.00 91.12 110 ASP A C 1
ATOM 897 O O . ASP A 1 110 ? 2.030 1.993 8.003 1.00 91.12 110 ASP A O 1
ATOM 901 N N . GLY A 1 111 ? 3.731 1.386 9.343 1.00 88.25 111 GLY A N 1
ATOM 902 C CA . GLY A 1 111 ? 3.176 1.990 10.561 1.00 88.25 111 GLY A CA 1
ATOM 903 C C . GLY A 1 111 ? 2.136 1.154 11.322 1.00 88.25 111 GLY A C 1
ATOM 904 O O . GLY A 1 111 ? 1.399 1.706 12.133 1.00 88.25 111 GLY A O 1
ATOM 905 N N . LEU A 1 112 ? 2.068 -0.173 11.133 1.0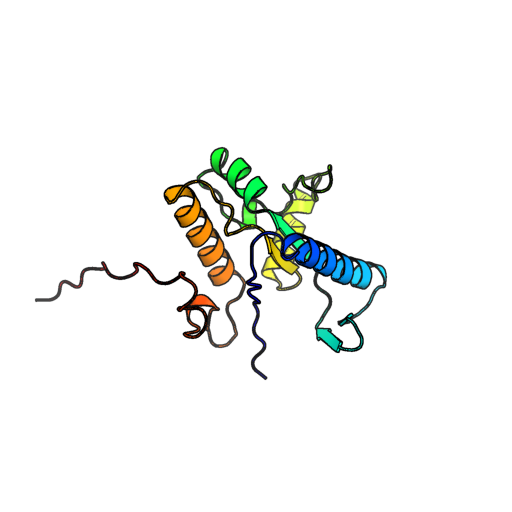0 84.62 112 LEU A N 1
ATOM 906 C CA . LEU A 1 112 ? 1.132 -1.050 11.876 1.00 84.62 112 LEU A CA 1
ATOM 907 C C . LEU A 1 112 ? 1.218 -0.893 13.405 1.00 84.62 112 LEU A C 1
ATOM 909 O O . LEU A 1 112 ? 0.224 -1.034 14.113 1.00 84.62 112 LEU A O 1
ATOM 913 N N . ASN A 1 113 ? 2.402 -0.587 13.936 1.00 80.06 113 ASN A N 1
ATOM 914 C CA . ASN A 1 113 ? 2.603 -0.408 15.371 1.00 80.06 113 ASN A CA 1
ATOM 915 C C . ASN A 1 113 ? 2.109 0.948 15.909 1.00 80.06 113 ASN A C 1
ATOM 917 O O . ASN A 1 113 ? 2.033 1.092 17.129 1.00 80.06 113 ASN A O 1
ATOM 921 N N . GLU A 1 114 ? 1.785 1.910 15.041 1.00 79.19 114 GLU A N 1
ATOM 922 C CA . GLU A 1 114 ? 1.505 3.316 15.383 1.00 79.19 114 GLU A CA 1
ATOM 923 C C . GLU A 1 114 ? 0.017 3.600 15.652 1.00 79.19 114 GLU A C 1
ATOM 925 O O . GLU A 1 114 ? -0.377 4.745 15.839 1.00 79.19 114 GLU A O 1
ATOM 930 N N . ILE A 1 115 ? -0.817 2.559 15.721 1.00 86.38 115 ILE A N 1
ATOM 931 C CA . ILE A 1 115 ? -2.252 2.701 15.988 1.00 86.38 115 ILE A CA 1
ATOM 932 C C . ILE A 1 115 ? -2.493 3.016 17.470 1.00 86.38 115 ILE A C 1
ATOM 934 O O . ILE A 1 115 ? -2.078 2.250 18.349 1.00 86.38 115 ILE A O 1
ATOM 938 N N . GLU A 1 116 ? -3.185 4.131 17.723 1.00 81.38 116 GLU A N 1
ATOM 939 C CA . GLU A 1 116 ? -3.347 4.748 19.047 1.00 81.38 116 GLU A CA 1
ATOM 940 C C . GLU A 1 116 ? -4.178 3.915 20.031 1.00 81.38 116 GLU A C 1
ATOM 942 O O . GLU A 1 116 ? -3.792 3.787 21.193 1.00 81.38 116 GLU A O 1
ATOM 947 N N . THR A 1 117 ? -5.307 3.346 19.589 1.00 88.06 117 THR A N 1
ATOM 948 C CA . THR A 1 117 ? -6.229 2.618 20.477 1.00 88.06 117 THR A CA 1
ATOM 949 C C . THR A 1 117 ? -6.211 1.107 20.226 1.00 88.06 117 THR A C 1
ATOM 951 O O . THR A 1 117 ? -6.072 0.678 19.074 1.00 88.06 117 THR A O 1
ATOM 954 N N . PRO A 1 118 ? -6.364 0.271 21.274 1.00 87.88 118 PRO A N 1
ATOM 955 C CA . PRO A 1 118 ? -6.441 -1.183 21.124 1.00 87.88 118 PRO A CA 1
ATOM 956 C C . PRO A 1 118 ? -7.574 -1.649 20.200 1.00 87.88 118 PRO A C 1
ATOM 958 O O . PRO A 1 118 ? -7.385 -2.573 19.415 1.00 87.88 118 PRO A O 1
ATOM 961 N N . GLU A 1 119 ? -8.734 -0.993 20.246 1.00 88.69 119 GLU A N 1
ATOM 962 C CA . GLU A 1 119 ? -9.917 -1.375 19.467 1.00 88.69 119 GLU A CA 1
ATOM 963 C C . GLU A 1 119 ? -9.714 -1.102 17.970 1.00 88.69 119 GLU A C 1
ATOM 965 O O . GLU A 1 119 ? -10.026 -1.937 17.115 1.00 88.69 119 GLU A O 1
ATOM 970 N N . LEU A 1 120 ? -9.138 0.059 17.643 1.00 88.25 120 LEU A N 1
ATOM 971 C CA . LEU A 1 120 ? -8.807 0.422 16.267 1.00 88.25 120 LEU A CA 1
ATOM 972 C C . LEU A 1 120 ? -7.681 -0.460 15.732 1.00 88.25 120 LEU A C 1
ATOM 974 O O . LEU A 1 120 ? -7.731 -0.882 14.580 1.00 88.25 120 LEU A O 1
ATOM 978 N N . ARG A 1 121 ? -6.697 -0.782 16.579 1.00 90.06 121 ARG A N 1
ATOM 979 C CA . ARG A 1 121 ? -5.617 -1.710 16.240 1.00 90.06 121 ARG A CA 1
ATOM 980 C C . ARG A 1 121 ? -6.170 -3.072 15.854 1.00 90.06 121 ARG A C 1
ATOM 982 O O . ARG A 1 121 ? -5.847 -3.550 14.774 1.00 90.06 121 ARG A O 1
ATOM 989 N N . HIS A 1 122 ? -7.048 -3.635 16.679 1.00 89.81 122 HIS A N 1
ATOM 990 C CA . HIS A 1 122 ? -7.686 -4.912 16.388 1.00 89.81 122 HIS A CA 1
ATOM 991 C C . HIS A 1 122 ? -8.471 -4.867 15.069 1.00 89.81 122 HIS A C 1
ATOM 993 O O . HIS A 1 122 ? -8.314 -5.738 14.220 1.00 89.81 122 HIS A O 1
ATOM 999 N N . THR A 1 123 ? -9.234 -3.795 14.841 1.00 91.56 123 THR A N 1
ATOM 1000 C CA . THR A 1 123 ? -9.985 -3.602 13.590 1.00 91.56 123 THR A CA 1
ATOM 1001 C C . THR A 1 123 ? -9.064 -3.571 12.365 1.00 91.56 123 THR A C 1
ATOM 1003 O O . THR A 1 123 ? -9.331 -4.232 11.362 1.00 91.56 123 THR A O 1
ATOM 1006 N N . VAL A 1 124 ? -7.961 -2.820 12.423 1.00 91.25 124 VAL A N 1
ATOM 1007 C CA . VAL A 1 124 ? -6.991 -2.746 11.320 1.00 91.25 124 VAL A CA 1
ATOM 1008 C C . VAL A 1 124 ? -6.301 -4.089 11.104 1.00 91.25 124 VAL A C 1
ATOM 1010 O O . VAL A 1 124 ? -6.161 -4.510 9.958 1.00 91.25 124 VAL A O 1
ATOM 1013 N N . GLU A 1 125 ? -5.897 -4.774 12.175 1.00 90.31 125 GLU A N 1
ATOM 1014 C CA . GLU A 1 125 ? -5.305 -6.112 12.105 1.00 90.31 125 GLU A CA 1
ATOM 1015 C C . GLU A 1 125 ? -6.252 -7.094 11.407 1.00 90.31 125 GLU A C 1
ATOM 1017 O O . GLU A 1 125 ? -5.828 -7.777 10.474 1.00 90.31 125 GLU A O 1
ATOM 1022 N N . GLU A 1 126 ? -7.542 -7.098 11.758 1.00 90.75 126 GLU A N 1
ATOM 1023 C CA . GLU A 1 126 ? -8.549 -7.922 11.085 1.00 90.75 126 GLU A CA 1
ATOM 1024 C C . GLU A 1 126 ? -8.699 -7.581 9.598 1.00 90.75 126 GLU A C 1
ATOM 1026 O O . GLU A 1 126 ? -8.815 -8.483 8.767 1.00 90.75 126 GLU A O 1
ATOM 1031 N N . LEU A 1 127 ? -8.723 -6.294 9.238 1.00 93.25 127 LEU A N 1
ATOM 1032 C CA . LEU A 1 127 ? -8.857 -5.862 7.844 1.00 93.25 127 LEU A CA 1
ATOM 1033 C C . LEU A 1 127 ? -7.627 -6.242 7.013 1.00 93.25 127 LEU A C 1
ATOM 1035 O O . LEU A 1 127 ? -7.770 -6.698 5.878 1.00 93.25 127 LEU A O 1
ATOM 1039 N N . VAL A 1 128 ? -6.426 -6.110 7.580 1.00 90.44 128 VAL A N 1
ATOM 1040 C CA . VAL A 1 128 ? -5.172 -6.546 6.949 1.00 90.44 128 VAL A CA 1
ATOM 1041 C C . VAL A 1 128 ? -5.147 -8.066 6.804 1.00 90.44 128 VAL A C 1
ATOM 1043 O O . VAL A 1 128 ? -4.814 -8.574 5.734 1.00 90.44 128 VAL A O 1
ATOM 1046 N N . GLN A 1 129 ? -5.567 -8.803 7.832 1.00 87.44 129 GLN A N 1
ATOM 1047 C CA . GLN A 1 129 ? -5.704 -10.258 7.788 1.00 87.44 129 GLN A CA 1
ATOM 1048 C C . GLN A 1 129 ? -6.696 -10.703 6.707 1.00 87.44 129 GLN A C 1
ATOM 1050 O O . GLN A 1 129 ? -6.368 -11.571 5.898 1.00 87.44 129 GLN A O 1
ATOM 1055 N N . LYS A 1 130 ? -7.883 -10.089 6.642 1.00 89.75 130 LYS A N 1
ATOM 1056 C CA . LYS A 1 130 ? -8.882 -10.356 5.595 1.00 89.75 130 LYS A CA 1
ATOM 1057 C C . LYS A 1 130 ? 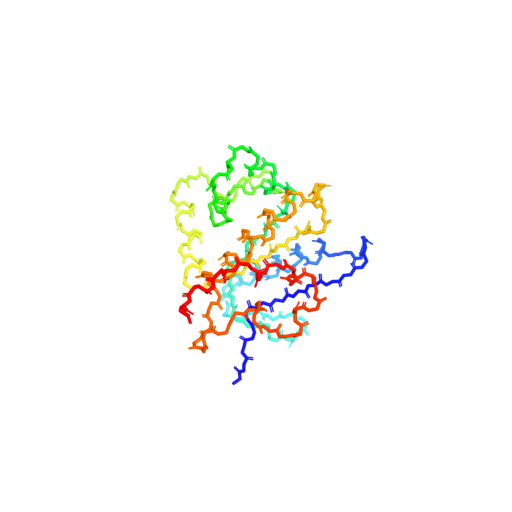-8.328 -10.055 4.206 1.00 89.75 130 LYS A C 1
ATOM 1059 O O . LYS A 1 130 ? -8.533 -10.849 3.290 1.00 89.75 130 LYS A O 1
ATOM 1064 N N . PHE A 1 131 ? -7.602 -8.950 4.048 1.00 90.00 131 PHE A N 1
ATOM 1065 C CA . PHE A 1 131 ? -6.976 -8.571 2.783 1.00 90.00 131 PHE A CA 1
ATOM 1066 C C . PHE A 1 131 ? -5.947 -9.606 2.316 1.00 90.00 131 PHE A C 1
ATOM 1068 O O . PHE A 1 131 ? -5.992 -10.064 1.177 1.00 90.00 131 PHE A O 1
ATOM 1075 N N . ILE A 1 132 ? -5.058 -10.019 3.213 1.00 85.56 132 ILE A N 1
ATOM 1076 C CA . ILE A 1 132 ? -4.076 -11.073 2.966 1.00 85.56 132 ILE A CA 1
ATOM 1077 C C . ILE A 1 132 ? -4.781 -12.367 2.533 1.00 85.56 132 ILE A C 1
ATOM 1079 O O . ILE A 1 132 ? -4.513 -12.897 1.457 1.00 85.56 132 ILE A O 1
ATOM 1083 N N . LEU A 1 133 ? -5.749 -12.835 3.327 1.00 83.50 133 LEU A N 1
ATOM 1084 C CA . LEU A 1 133 ? -6.482 -14.077 3.066 1.00 83.50 133 LEU A CA 1
ATOM 1085 C C . LEU A 1 133 ? -7.261 -14.065 1.748 1.00 83.50 133 LEU A C 1
ATOM 1087 O O . LEU A 1 133 ? -7.520 -15.128 1.202 1.00 83.50 133 LEU A O 1
ATOM 1091 N N . SER A 1 134 ? -7.648 -12.895 1.241 1.00 84.38 134 SER A N 1
ATOM 1092 C CA . SER A 1 134 ? -8.394 -12.782 -0.018 1.00 84.38 134 SER A CA 1
ATOM 1093 C C . SER A 1 134 ? -7.499 -12.679 -1.254 1.00 84.38 134 SER A C 1
ATOM 1095 O O . SER A 1 134 ? -7.935 -13.086 -2.327 1.00 84.38 134 SER A O 1
ATOM 1097 N N . HIS A 1 135 ? -6.255 -12.197 -1.125 1.00 80.25 135 HIS A N 1
ATOM 1098 C CA . HIS A 1 135 ? -5.416 -11.856 -2.287 1.00 80.25 135 HIS A CA 1
ATOM 1099 C C . HIS A 1 135 ? -4.061 -12.583 -2.339 1.00 80.25 135 HIS A C 1
ATOM 1101 O O . HIS A 1 135 ? -3.362 -12.483 -3.346 1.00 80.25 135 HIS A O 1
ATOM 1107 N N . THR A 1 136 ? -3.655 -13.317 -1.293 1.00 71.06 136 THR A N 1
ATOM 1108 C CA . THR A 1 136 ? -2.343 -14.001 -1.249 1.00 71.06 136 THR A CA 1
ATOM 1109 C C . THR A 1 136 ? -2.430 -15.520 -1.124 1.00 71.06 136 THR A C 1
ATOM 1111 O O . THR A 1 136 ? -1.423 -16.158 -0.813 1.00 71.06 136 THR A O 1
ATOM 1114 N N . VAL A 1 137 ? -3.608 -16.115 -1.332 1.00 58.31 137 VAL A N 1
ATOM 1115 C CA . VAL A 1 137 ? -3.796 -17.569 -1.223 1.00 58.31 137 VAL A CA 1
ATOM 1116 C C . VAL A 1 137 ? -2.922 -18.271 -2.255 1.00 58.31 137 VAL A C 1
ATOM 1118 O O . VAL A 1 137 ? -3.070 -18.088 -3.464 1.00 58.31 137 VAL A O 1
ATOM 1121 N N . THR A 1 138 ? -1.973 -19.058 -1.761 1.00 54.22 138 THR A N 1
ATOM 1122 C CA . THR A 1 138 ? -1.095 -19.864 -2.605 1.00 54.22 138 THR A CA 1
ATOM 1123 C C . THR A 1 138 ? -1.861 -21.045 -3.202 1.00 54.22 138 THR A C 1
ATOM 1125 O O . THR A 1 138 ? -2.947 -21.392 -2.744 1.00 54.22 138 THR A O 1
ATOM 1128 N N . VAL A 1 139 ? -1.296 -21.693 -4.227 1.00 49.56 139 VAL A N 1
ATOM 1129 C CA . VAL A 1 139 ? -1.896 -22.882 -4.872 1.00 49.56 139 VAL A CA 1
ATOM 1130 C C . VAL A 1 139 ? -2.188 -24.005 -3.858 1.00 49.56 139 VAL A C 1
ATOM 1132 O O . VAL A 1 139 ? -3.099 -24.798 -4.074 1.00 49.56 139 VAL A O 1
ATOM 1135 N N . ASP A 1 140 ? -1.483 -24.011 -2.724 1.00 49.62 140 ASP A N 1
ATOM 1136 C CA . ASP A 1 140 ? -1.637 -24.977 -1.634 1.00 49.62 140 ASP A CA 1
ATOM 1137 C C . ASP A 1 140 ? -2.600 -24.506 -0.520 1.00 49.62 140 ASP A C 1
ATOM 1139 O O . ASP A 1 140 ? -2.676 -25.137 0.530 1.00 49.62 140 ASP A O 1
ATOM 1143 N N . LEU A 1 141 ? -3.333 -23.400 -0.724 1.00 51.50 141 LEU A N 1
ATOM 1144 C CA . LEU A 1 141 ? -4.254 -22.772 0.242 1.00 51.50 141 LEU A CA 1
ATOM 1145 C C . LEU A 1 141 ? -3.602 -22.295 1.555 1.00 51.50 141 LEU A C 1
ATOM 1147 O O . LEU A 1 141 ? -4.308 -21.965 2.503 1.00 51.50 141 LEU A O 1
ATOM 1151 N N . ILE A 1 142 ? -2.271 -22.215 1.612 1.00 50.50 142 ILE A N 1
ATOM 1152 C CA . ILE A 1 142 ? -1.540 -21.738 2.792 1.00 50.50 142 ILE A CA 1
ATOM 1153 C C . ILE A 1 142 ? -1.471 -20.208 2.747 1.00 50.50 142 ILE A C 1
ATOM 1155 O O . ILE A 1 142 ? -0.917 -19.640 1.797 1.00 50.50 142 ILE A O 1
ATOM 1159 N N . SER A 1 143 ? -2.030 -19.555 3.767 1.00 50.78 143 SER A N 1
ATOM 1160 C CA . SER A 1 143 ? -1.927 -18.113 4.019 1.00 50.78 143 SER A CA 1
ATOM 1161 C C . SER A 1 143 ? -0.731 -17.802 4.934 1.00 50.78 143 SER A C 1
ATOM 1163 O O . SER A 1 143 ? -0.372 -18.647 5.755 1.00 50.78 143 SER A O 1
ATOM 1165 N N . PRO A 1 144 ? -0.144 -16.585 4.900 1.00 54.62 144 PRO A N 1
ATOM 1166 C CA . PRO A 1 144 ? 0.863 -16.157 5.886 1.00 54.62 144 PRO A CA 1
ATOM 1167 C C . PRO A 1 144 ? 0.468 -16.369 7.344 1.00 54.62 144 PRO A C 1
ATOM 1169 O O . PRO A 1 144 ? 1.313 -16.471 8.226 1.00 54.62 144 PRO A O 1
ATOM 1172 N N . ILE A 1 145 ? -0.832 -16.380 7.602 1.00 56.72 145 ILE A N 1
ATOM 1173 C CA . ILE A 1 145 ? -1.409 -16.475 8.940 1.00 56.72 145 ILE A CA 1
ATOM 1174 C C . ILE A 1 145 ? -1.368 -17.918 9.455 1.00 56.72 145 ILE A C 1
ATOM 1176 O O . ILE A 1 145 ? -1.319 -18.154 10.665 1.00 56.72 145 ILE A O 1
ATOM 1180 N N . ASP A 1 146 ? -1.331 -18.877 8.532 1.00 57.38 146 ASP A N 1
ATOM 1181 C CA . ASP A 1 146 ? -1.199 -20.297 8.835 1.00 57.38 146 ASP A CA 1
ATOM 1182 C C . ASP A 1 146 ? 0.260 -20.678 9.115 1.00 57.38 146 ASP A C 1
ATOM 1184 O O . ASP A 1 146 ? 0.513 -21.743 9.682 1.00 57.38 146 ASP A O 1
ATOM 1188 N N . ASP A 1 147 ? 1.221 -19.805 8.778 1.00 59.31 147 ASP A N 1
ATOM 1189 C CA . ASP A 1 147 ? 2.637 -20.038 9.032 1.00 59.31 147 ASP A CA 1
ATOM 1190 C C . ASP A 1 147 ? 2.944 -19.951 10.546 1.00 59.31 147 ASP A C 1
ATOM 1192 O O . ASP A 1 147 ? 2.843 -18.879 11.165 1.00 59.31 147 ASP A O 1
ATOM 1196 N N . PRO A 1 148 ? 3.353 -21.064 11.187 1.00 55.03 148 PRO A N 1
ATOM 1197 C CA . PRO A 1 148 ? 3.632 -21.095 12.619 1.00 55.03 148 PRO A CA 1
ATOM 1198 C C . PRO A 1 148 ? 4.807 -20.195 13.038 1.00 55.03 148 PRO A C 1
ATOM 1200 O O . PRO A 1 148 ? 4.912 -19.869 14.223 1.00 55.03 148 PRO A O 1
ATOM 1203 N N . THR A 1 149 ? 5.665 -19.761 12.108 1.00 50.62 149 THR A N 1
ATOM 1204 C CA . THR A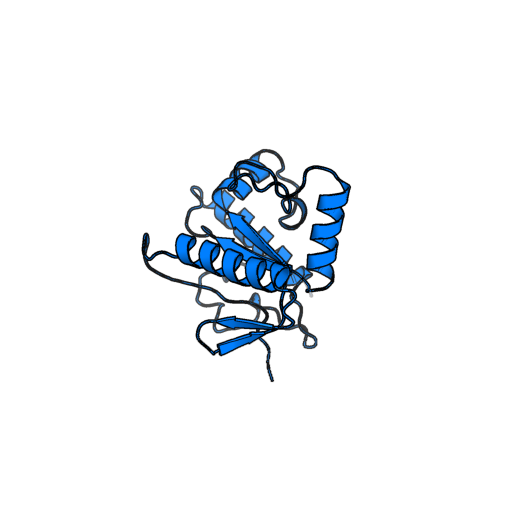 1 149 ? 6.761 -18.818 12.384 1.00 50.62 149 THR A CA 1
ATOM 1205 C C . THR A 1 149 ? 6.271 -17.374 12.548 1.00 50.62 149 THR A C 1
ATOM 1207 O O . THR A 1 149 ? 6.835 -16.626 13.347 1.00 50.62 149 THR A O 1
ATOM 1210 N N . LEU A 1 150 ? 5.167 -16.995 11.889 1.00 44.78 150 LEU A N 1
ATOM 1211 C CA . LEU A 1 150 ? 4.527 -15.675 12.012 1.00 44.78 150 LEU A CA 1
ATOM 1212 C C . LEU A 1 150 ? 3.476 -15.618 13.126 1.00 44.78 150 LEU A C 1
ATOM 1214 O O . LEU A 1 150 ? 3.226 -14.551 13.690 1.00 44.78 150 LEU A O 1
ATOM 1218 N N . ALA A 1 151 ? 2.924 -16.767 13.521 1.00 47.62 151 ALA A N 1
ATOM 1219 C CA . ALA A 1 151 ? 2.000 -16.890 14.649 1.00 47.62 151 ALA A CA 1
ATOM 1220 C C . ALA A 1 151 ? 2.578 -16.384 15.991 1.00 47.62 151 ALA A C 1
ATOM 1222 O O . ALA A 1 151 ? 1.820 -16.039 16.898 1.00 47.62 151 ALA A O 1
ATOM 1223 N N . GLN A 1 152 ? 3.907 -16.308 16.121 1.00 42.59 152 GLN A N 1
ATOM 1224 C CA . GLN A 1 152 ? 4.590 -15.758 17.299 1.00 42.59 152 GLN A CA 1
ATOM 1225 C C . GLN A 1 152 ? 4.618 -14.218 17.328 1.00 42.59 152 GLN A C 1
ATOM 1227 O O . GLN A 1 152 ? 4.894 -13.638 18.375 1.00 42.59 152 GLN A O 1
ATOM 1232 N N . CYS A 1 153 ? 4.288 -13.544 16.220 1.00 42.91 153 CYS A N 1
ATOM 1233 C CA . CYS A 1 153 ? 4.386 -12.089 16.078 1.00 42.91 153 CYS A CA 1
ATOM 1234 C C . CYS A 1 153 ? 3.134 -11.313 16.551 1.00 42.91 153 CYS A C 1
ATOM 1236 O O . CYS A 1 153 ? 3.025 -10.115 16.307 1.00 42.91 153 CYS A O 1
ATOM 1238 N N . GLY A 1 154 ? 2.202 -11.969 17.254 1.00 40.34 154 GLY A N 1
ATOM 1239 C CA . GLY A 1 154 ? 1.043 -11.321 17.891 1.00 40.34 154 GLY A CA 1
ATOM 1240 C C . GLY A 1 154 ? -0.303 -11.492 17.177 1.00 40.34 154 GLY A C 1
ATOM 1241 O O . GLY A 1 154 ? -1.320 -11.136 17.752 1.00 40.34 154 GLY A O 1
ATOM 1242 N N . LEU A 1 155 ? -0.345 -12.119 15.9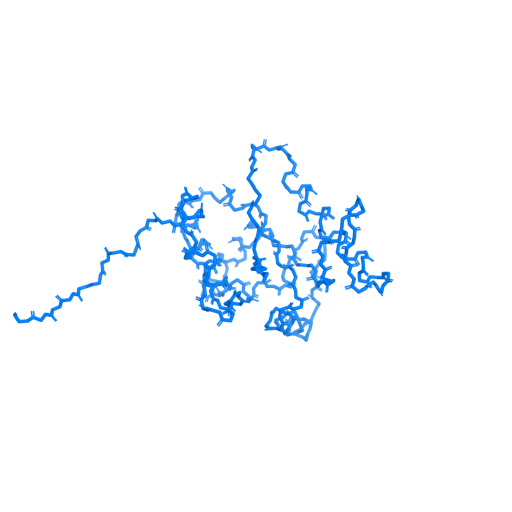96 1.00 42.09 155 LEU A N 1
ATOM 1243 C CA . LEU A 1 155 ? -1.586 -12.349 15.227 1.00 42.09 155 LEU A CA 1
ATOM 1244 C C . LEU A 1 155 ? -2.432 -13.545 15.714 1.00 42.09 155 LEU A C 1
ATOM 1246 O O . LEU A 1 155 ? -3.472 -13.848 15.137 1.00 42.09 155 LEU A O 1
ATOM 1250 N N . LYS A 1 156 ? -2.015 -14.241 16.781 1.00 37.16 156 LYS A N 1
ATOM 1251 C CA . LYS A 1 156 ? -2.823 -15.275 17.444 1.00 37.16 156 LYS A CA 1
ATOM 1252 C C . LYS A 1 156 ? -3.186 -14.855 18.859 1.00 37.16 156 LYS A C 1
ATOM 1254 O O . LYS A 1 156 ? -2.548 -15.305 19.809 1.00 37.16 156 LYS A O 1
ATOM 1259 N N . ARG A 1 157 ? -4.267 -14.094 19.012 1.00 34.22 157 ARG A N 1
ATOM 1260 C CA . ARG A 1 157 ? -5.187 -14.293 20.138 1.00 34.22 157 ARG A CA 1
ATOM 1261 C C . ARG A 1 157 ? -6.623 -14.188 19.632 1.00 34.22 157 ARG A C 1
ATOM 1263 O O . ARG A 1 157 ? -7.004 -13.179 19.065 1.00 34.22 157 ARG A O 1
ATOM 1270 N N . GLU A 1 158 ? -7.352 -15.278 19.873 1.00 36.88 158 GLU A N 1
ATOM 1271 C CA . GLU A 1 158 ? -8.817 -15.406 19.847 1.00 36.88 158 GLU A CA 1
ATOM 1272 C C . GLU A 1 158 ? -9.495 -15.753 18.510 1.00 36.88 158 GLU A C 1
ATOM 1274 O O . GLU A 1 158 ? -10.306 -15.019 17.969 1.00 36.88 158 GLU A O 1
ATOM 1279 N N . TYR A 1 159 ? -9.271 -16.994 18.065 1.00 31.91 159 TYR A N 1
ATOM 1280 C CA . TYR A 1 159 ? -10.313 -17.798 17.408 1.00 31.91 159 TYR A CA 1
ATOM 1281 C C . TYR A 1 159 ? -10.487 -19.116 18.174 1.00 31.91 159 TYR A C 1
ATOM 1283 O O . TYR A 1 159 ? -10.128 -20.192 17.706 1.00 31.91 159 TYR A O 1
ATOM 1291 N N . GLN A 1 160 ? -11.004 -19.027 19.399 1.00 34.19 160 GLN A N 1
ATOM 1292 C CA . GLN A 1 160 ? -11.661 -20.149 20.071 1.00 34.19 160 GLN A CA 1
ATOM 1293 C C . GLN A 1 160 ? -12.834 -19.611 20.886 1.00 34.19 160 GLN A C 1
ATOM 1295 O O . GLN A 1 160 ? -12.695 -19.314 22.064 1.00 34.19 160 GLN A O 1
ATOM 1300 N N . ASN A 1 161 ? -13.978 -19.460 20.224 1.00 36.56 161 ASN A N 1
ATOM 1301 C CA . ASN A 1 161 ? -15.300 -19.632 20.823 1.00 36.56 161 ASN A CA 1
ATOM 1302 C C . ASN A 1 161 ? -16.308 -19.862 19.694 1.00 36.56 161 ASN A C 1
ATOM 1304 O O . ASN A 1 161 ? -16.984 -18.955 19.220 1.00 36.56 161 ASN A O 1
ATOM 1308 N N . GLY A 1 162 ? -16.358 -21.109 19.234 1.00 28.70 162 GLY A N 1
ATOM 1309 C CA . GLY A 1 162 ? -17.394 -21.624 18.351 1.00 28.70 162 GLY A CA 1
ATOM 1310 C C . GLY A 1 162 ? -17.930 -22.908 18.962 1.00 28.70 162 GLY A C 1
ATOM 1311 O O . GLY A 1 162 ? -17.252 -23.930 18.942 1.00 28.70 162 GLY A O 1
ATOM 1312 N N . ASN A 1 163 ? -19.112 -22.805 19.562 1.00 29.94 163 ASN A N 1
ATOM 1313 C CA . ASN A 1 163 ? -19.885 -23.897 20.141 1.00 29.94 163 ASN A CA 1
ATOM 1314 C C . ASN A 1 163 ? -19.977 -25.105 19.198 1.00 29.94 163 ASN A C 1
ATOM 1316 O O . ASN A 1 163 ? -20.420 -24.960 18.059 1.00 29.94 163 ASN A O 1
ATOM 1320 N N . CYS A 1 164 ? -19.698 -26.297 19.722 1.00 26.78 164 CYS A N 1
ATOM 1321 C CA . CYS A 1 164 ? -20.220 -27.545 19.177 1.00 26.78 164 CYS A CA 1
ATOM 1322 C C . CYS A 1 164 ? -21.268 -28.086 20.152 1.00 26.78 164 CYS A C 1
ATOM 1324 O O . CYS A 1 164 ? -20.931 -28.586 21.222 1.00 26.78 164 CYS A O 1
ATOM 1326 N N . TYR A 1 165 ? -22.539 -27.965 19.774 1.00 31.05 165 TYR A N 1
ATOM 1327 C CA . TYR A 1 165 ? -23.589 -28.842 20.277 1.00 31.05 165 TYR A CA 1
ATOM 1328 C C . TYR A 1 165 ? -23.581 -30.112 19.430 1.00 31.05 165 TYR A C 1
ATOM 1330 O O . TYR A 1 165 ? -23.770 -30.009 18.222 1.00 31.05 165 TYR A O 1
ATOM 1338 N N . THR A 1 166 ? -23.444 -31.269 20.071 1.00 31.97 166 THR A N 1
ATOM 1339 C CA . THR A 1 166 ? -24.056 -32.542 19.660 1.00 31.97 166 THR A CA 1
ATOM 1340 C C . THR A 1 166 ? -24.146 -33.441 20.896 1.00 31.97 166 THR A C 1
ATOM 1342 O O . THR A 1 166 ? -23.111 -33.714 21.495 1.00 31.97 166 THR A O 1
ATOM 1345 N N . GLU A 1 167 ? -25.394 -33.785 21.236 1.00 32.81 167 GLU A N 1
ATOM 1346 C CA . GLU A 1 167 ? -25.939 -34.870 22.088 1.00 32.81 167 GLU A CA 1
ATOM 1347 C C . GLU A 1 167 ? -25.096 -35.485 23.219 1.00 32.81 167 GLU A C 1
ATOM 1349 O O . GLU A 1 167 ? -24.064 -36.139 22.952 1.00 32.81 167 GLU A O 1
#

Secondary structure (DSSP, 8-state):
----S-------TTSSHHHHHHHHHHHHHHHHHTT-SEEEETTEEEEE--EEEEEEHHHHHHHHHH-TT--HHHHTT---TTSS-S-SSHHHHHHHHHHHHTT-EEEEEE-GGG-SSHHHHHHHHHHHHHHHHHH---TT---TTT-TTTGGGT--S----------

pLDDT: mean 77.72, std 19.36, range [26.78, 95.25]

Sequence (167 aa):
MQKDFWLVVLGYPHCGKTTYARWLTHEFARAILDNKKNVVIHGVDVGYVRVPILICVGEFTEWLKQNPTMQLIDYLGHHTWLNEPYCSNAKDFGMLKELVDHGRALIIIDGLNEIETPELRHTVEELVQKFILSHTVTVDLISPIDDPTLAQCGLKREYQNGNCYTE

Radius of gyration: 17.4 Å; chains: 1; bounding box: 49×50×41 Å